Protein AF-A0A7X0GAZ0-F1 (afdb_monomer_lite)

Sequence (98 aa):
MDSSCTDIGKYIFRMSIPYPDPLLPDFPDGSPGPGFVIAAKNAPGEPGRIAVTAHATGRSPEGFYSISVGDEITYEGYTIKITSICEKEARFDLVKQP

pLDDT: mean 77.27, std 13.99, range [40.84, 94.31]

Foldseek 3Di:
DDPQQDDDAPQKAFADDPDQPPADPAAPVRATHKHKHFPDAQDPPRHQFTKMWIDGVVDDIDIDGRDHQQDWDDDPFWIWGFHADDPGITGIHTPTDD

Radius of gyration: 12.96 Å; chains: 1; bounding box: 36×26×34 Å

Secondary structure (DSSP, 8-state):
--TTS--S-BEEEEBS-SS-SSPPPPPTTSPPPPEEEEEEES-TT-TT-EEEEEE-TTS--EEEEEE-TT-EEEETTEEEEEEEE-SSEEEEEEEE--

Structure (mmCIF, N/CA/C/O backbone):
data_AF-A0A7X0GAZ0-F1
#
_entry.id   AF-A0A7X0GAZ0-F1
#
loop_
_atom_site.group_PDB
_atom_site.id
_atom_site.type_symbol
_atom_site.label_atom_id
_atom_site.label_alt_id
_atom_site.label_comp_id
_atom_site.label_asym_id
_atom_site.label_entity_id
_atom_site.label_seq_id
_atom_site.pdbx_PDB_ins_code
_atom_site.Cartn_x
_atom_site.Cartn_y
_atom_site.Cartn_z
_atom_site.occupancy
_atom_site.B_iso_or_equiv
_atom_site.auth_seq_id
_atom_site.auth_comp_id
_atom_site.auth_asym_id
_atom_site.auth_atom_id
_atom_site.pdbx_PDB_model_num
ATOM 1 N N . MET A 1 1 ? -4.924 -6.542 23.138 1.00 45.75 1 MET A N 1
ATOM 2 C CA . MET A 1 1 ? -4.866 -7.818 22.395 1.00 45.75 1 MET A CA 1
ATOM 3 C C . MET A 1 1 ? -5.938 -7.712 21.330 1.00 45.75 1 MET A C 1
ATOM 5 O O . MET A 1 1 ? -7.087 -7.997 21.629 1.00 45.75 1 MET A O 1
ATOM 9 N N . ASP A 1 2 ? -5.591 -7.174 20.159 1.00 47.69 2 ASP A N 1
ATOM 10 C CA . ASP A 1 2 ? -6.565 -6.932 19.088 1.00 47.69 2 ASP A CA 1
ATOM 11 C C . ASP A 1 2 ? -6.657 -8.150 18.179 1.00 47.69 2 ASP A C 1
ATOM 13 O O . ASP A 1 2 ? -5.781 -8.423 17.361 1.00 47.69 2 ASP A O 1
ATOM 17 N N . SER A 1 3 ? -7.741 -8.891 18.367 1.00 54.34 3 SER A N 1
ATOM 18 C CA . SER A 1 3 ? -8.122 -10.110 17.659 1.00 54.34 3 SER A CA 1
ATOM 19 C C . SER A 1 3 ? -8.697 -9.865 16.254 1.00 54.34 3 SER A C 1
ATOM 21 O O . SER A 1 3 ? -9.296 -10.773 15.687 1.00 54.34 3 SER A O 1
ATOM 23 N N . SER A 1 4 ? -8.527 -8.666 15.680 1.00 57.72 4 SER A N 1
ATOM 24 C CA . SER A 1 4 ? -9.019 -8.316 14.336 1.00 57.72 4 SER A CA 1
ATOM 25 C C . SER A 1 4 ? -7.925 -8.035 13.305 1.00 57.72 4 SER A C 1
ATOM 27 O O . SER A 1 4 ? -8.223 -8.011 12.115 1.00 57.72 4 SER A O 1
ATOM 29 N N . CYS A 1 5 ? -6.666 -7.844 13.716 1.00 59.16 5 CYS A N 1
ATOM 30 C CA . CYS A 1 5 ? -5.569 -7.691 12.764 1.00 59.16 5 CYS A CA 1
ATOM 31 C C . CYS A 1 5 ? -5.096 -9.107 12.346 1.00 59.16 5 CYS A C 1
ATOM 33 O O . CYS A 1 5 ? -4.136 -9.644 12.896 1.00 59.16 5 CYS A O 1
ATOM 35 N N . THR A 1 6 ? -5.833 -9.745 11.436 1.00 54.81 6 THR A N 1
ATOM 36 C CA . THR A 1 6 ? -5.578 -11.097 10.903 1.00 54.81 6 THR A CA 1
ATOM 37 C C . THR A 1 6 ? -4.313 -11.142 10.025 1.00 54.81 6 THR A C 1
ATOM 39 O O . THR A 1 6 ? -4.192 -10.352 9.094 1.00 54.81 6 THR A O 1
ATOM 42 N N . ASP A 1 7 ? -3.368 -12.048 10.330 1.00 40.84 7 ASP A N 1
ATOM 43 C CA . ASP A 1 7 ? -2.179 -12.399 9.510 1.00 40.84 7 ASP A CA 1
ATOM 44 C C . ASP A 1 7 ? -2.622 -12.920 8.113 1.00 40.84 7 ASP A C 1
ATOM 46 O O . ASP A 1 7 ? -3.642 -13.601 8.033 1.00 40.84 7 ASP A O 1
ATOM 50 N N . ILE A 1 8 ? -1.960 -12.659 6.971 1.00 45.66 8 ILE A N 1
ATOM 51 C CA . ILE A 1 8 ? -0.534 -12.825 6.623 1.00 45.66 8 ILE A CA 1
ATOM 52 C C . ILE A 1 8 ? -0.121 -11.813 5.536 1.00 45.66 8 ILE A C 1
ATOM 54 O O . ILE A 1 8 ? -0.610 -11.914 4.425 1.00 45.66 8 ILE A O 1
ATOM 58 N N . GLY A 1 9 ? 0.886 -10.986 5.840 1.00 54.38 9 GLY A N 1
ATOM 59 C CA . GLY A 1 9 ? 1.618 -10.086 4.936 1.00 54.38 9 GLY A CA 1
ATOM 60 C C . GLY A 1 9 ? 2.237 -8.971 5.774 1.00 54.38 9 GLY A C 1
ATOM 61 O O . GLY A 1 9 ? 1.580 -7.998 6.129 1.00 54.38 9 GLY A O 1
ATOM 62 N N . LYS A 1 10 ? 3.471 -9.164 6.263 1.00 59.38 10 LYS A N 1
ATOM 63 C CA . LYS A 1 10 ? 4.061 -8.279 7.287 1.00 59.38 10 LYS A CA 1
ATOM 64 C C . LYS A 1 10 ? 4.672 -7.028 6.669 1.00 59.38 10 LYS A C 1
ATOM 66 O O . LYS A 1 10 ? 5.872 -6.799 6.787 1.00 59.38 10 LYS A O 1
ATOM 71 N N . TYR A 1 11 ? 3.831 -6.200 6.069 1.00 66.06 11 TYR A N 1
ATOM 72 C CA . TYR A 1 11 ? 4.191 -4.831 5.757 1.00 66.06 11 TYR A CA 1
ATOM 73 C C . TYR A 1 11 ? 3.226 -3.880 6.464 1.00 66.06 11 TYR A C 1
ATOM 75 O O . TYR A 1 11 ? 2.006 -4.055 6.451 1.00 66.06 11 TYR A O 1
ATOM 83 N N . ILE A 1 12 ? 3.804 -2.909 7.169 1.00 65.00 12 ILE A N 1
ATOM 84 C CA . ILE A 1 12 ? 3.086 -1.979 8.039 1.00 65.00 12 ILE A CA 1
ATOM 85 C C . ILE A 1 12 ? 3.123 -0.610 7.381 1.00 65.00 12 ILE A C 1
ATOM 87 O O . ILE A 1 12 ? 4.197 -0.042 7.207 1.00 65.00 12 ILE A O 1
ATOM 91 N N . PHE A 1 13 ? 1.956 -0.034 7.106 1.00 72.25 13 PHE A N 1
ATOM 92 C CA . PHE A 1 13 ? 1.862 1.380 6.780 1.00 72.25 13 PHE A CA 1
ATOM 93 C C . PHE A 1 13 ? 1.806 2.214 8.050 1.00 72.25 13 PHE A C 1
ATOM 95 O O . PHE A 1 13 ? 0.843 2.138 8.821 1.00 72.25 13 PHE A O 1
ATOM 102 N N . ARG A 1 14 ? 2.838 3.033 8.265 1.00 65.19 14 ARG A N 1
ATOM 103 C CA . ARG A 1 14 ? 2.875 3.997 9.367 1.00 65.19 14 ARG A CA 1
ATOM 104 C C . ARG A 1 14 ? 2.342 5.359 8.932 1.00 65.19 14 ARG A C 1
ATOM 106 O O . ARG A 1 14 ? 2.459 5.766 7.778 1.00 65.19 14 ARG A O 1
ATOM 113 N N . MET A 1 15 ? 1.742 6.063 9.889 1.00 63.97 15 MET A N 1
ATOM 114 C CA . MET A 1 15 ? 1.313 7.450 9.718 1.00 63.97 15 MET A CA 1
ATOM 115 C C . MET A 1 15 ? 2.539 8.370 9.697 1.00 63.97 15 MET A C 1
ATOM 117 O O . MET A 1 15 ? 3.224 8.480 10.707 1.00 63.97 15 MET A O 1
ATOM 121 N N . SER A 1 16 ? 2.789 9.013 8.555 1.00 52.53 16 SER A N 1
ATOM 122 C CA . SER A 1 16 ? 3.579 10.242 8.358 1.00 52.53 16 SER A CA 1
ATOM 123 C C . SER A 1 16 ? 4.807 10.472 9.271 1.00 52.53 16 SER A C 1
ATOM 125 O O . SER A 1 16 ? 4.945 11.528 9.889 1.00 52.53 16 SER A O 1
ATOM 127 N N . ILE A 1 17 ? 5.725 9.503 9.330 1.00 53.59 17 ILE A N 1
ATOM 128 C CA . ILE A 1 17 ? 7.110 9.671 9.824 1.00 53.59 17 ILE A CA 1
ATOM 129 C C . ILE A 1 17 ? 7.988 9.876 8.570 1.00 53.59 17 ILE A C 1
ATOM 131 O O . ILE A 1 17 ? 7.625 9.321 7.534 1.00 53.59 17 ILE A O 1
ATOM 135 N N . PRO A 1 18 ? 9.084 10.664 8.589 1.00 54.41 18 PRO A N 1
ATOM 136 C CA . PRO A 1 18 ? 9.761 11.151 7.375 1.00 54.41 18 PRO A CA 1
ATOM 137 C C . PRO A 1 18 ? 10.236 10.127 6.329 1.00 54.41 18 PRO A C 1
ATOM 139 O O . PRO A 1 18 ? 10.643 10.565 5.260 1.00 54.41 18 PRO A O 1
ATOM 142 N N . TYR A 1 19 ? 10.156 8.816 6.568 1.00 52.94 19 TYR A N 1
ATOM 143 C CA . TYR A 1 19 ? 10.392 7.796 5.546 1.00 52.94 19 TYR A CA 1
ATOM 144 C C . TYR A 1 19 ? 9.424 6.611 5.720 1.00 52.94 19 TYR A C 1
ATOM 146 O O . TYR A 1 19 ? 9.230 6.157 6.854 1.00 52.94 19 TYR A O 1
ATOM 154 N N . PRO A 1 20 ? 8.795 6.109 4.637 1.00 58.12 20 PRO A N 1
ATOM 155 C CA . PRO A 1 20 ? 8.044 4.862 4.676 1.00 58.12 20 PRO A CA 1
ATOM 156 C C . PRO A 1 20 ? 9.005 3.691 4.880 1.00 58.12 20 PRO A C 1
ATOM 158 O O . PRO A 1 20 ? 9.567 3.169 3.925 1.00 58.12 20 PRO A O 1
ATOM 161 N N . ASP A 1 21 ? 9.177 3.277 6.131 1.00 57.94 21 ASP A N 1
ATOM 162 C CA . ASP A 1 21 ? 9.722 1.965 6.460 1.00 57.94 21 ASP A CA 1
ATOM 163 C C . ASP A 1 21 ? 8.576 1.017 6.853 1.00 57.94 21 ASP A C 1
ATOM 165 O O . ASP A 1 21 ? 7.768 1.373 7.726 1.00 57.94 21 ASP A O 1
ATOM 169 N N . PRO A 1 22 ? 8.515 -0.205 6.288 1.00 59.81 22 PRO A N 1
ATOM 170 C CA . PRO A 1 22 ? 9.451 -0.786 5.315 1.00 59.81 22 PRO A CA 1
ATOM 171 C C . PRO A 1 22 ? 9.140 -0.407 3.852 1.00 59.81 22 PRO A C 1
ATOM 173 O O . PRO A 1 22 ? 7.973 -0.350 3.457 1.00 59.81 22 PRO A O 1
ATOM 176 N N . LEU A 1 23 ? 10.186 -0.239 3.034 1.00 72.12 23 LEU A N 1
ATOM 177 C CA . LEU A 1 23 ? 10.068 -0.235 1.571 1.00 72.12 23 LEU A CA 1
ATOM 178 C C . LEU A 1 23 ? 9.618 -1.615 1.065 1.00 72.12 23 LEU A C 1
ATOM 180 O O . LEU A 1 23 ? 9.917 -2.649 1.676 1.00 72.12 23 LEU A O 1
ATOM 184 N N . LEU A 1 24 ? 8.902 -1.635 -0.061 1.00 84.75 24 LEU A N 1
ATOM 185 C CA . LEU A 1 24 ? 8.705 -2.873 -0.809 1.00 84.75 24 LEU A CA 1
ATOM 186 C C . LEU A 1 24 ? 10.045 -3.379 -1.359 1.00 84.75 24 LEU A C 1
ATOM 188 O O . LEU A 1 24 ? 11.002 -2.607 -1.430 1.00 84.75 24 LEU A O 1
ATOM 192 N N . PRO A 1 25 ? 10.131 -4.668 -1.738 1.00 87.81 25 PRO A N 1
ATOM 193 C CA . PRO A 1 25 ? 11.332 -5.205 -2.370 1.00 87.81 25 PRO A CA 1
ATOM 194 C C . PRO A 1 25 ? 11.787 -4.367 -3.566 1.00 87.81 25 PRO A C 1
ATOM 196 O O . PRO A 1 25 ? 10.965 -3.717 -4.208 1.00 87.81 25 PRO A O 1
ATOM 199 N N . ASP A 1 26 ? 13.091 -4.389 -3.833 1.00 88.31 26 ASP A N 1
ATOM 200 C CA . ASP A 1 26 ? 13.717 -3.594 -4.889 1.00 88.31 26 ASP A CA 1
ATOM 201 C C . ASP A 1 26 ? 13.188 -3.950 -6.281 1.00 88.31 26 ASP A C 1
ATOM 203 O O . ASP A 1 26 ? 12.791 -5.086 -6.555 1.00 88.31 26 ASP A O 1
ATOM 207 N N . PHE A 1 27 ? 13.217 -2.966 -7.180 1.00 83.62 27 PHE A N 1
ATOM 208 C CA . PHE A 1 27 ? 12.909 -3.186 -8.588 1.00 83.62 27 PHE A CA 1
ATOM 209 C C . PHE A 1 27 ? 13.920 -4.150 -9.235 1.00 83.62 27 PHE A C 1
ATOM 211 O O . PHE A 1 27 ? 15.067 -4.246 -8.785 1.00 83.62 27 PHE A O 1
ATOM 218 N N . PRO A 1 28 ? 13.561 -4.811 -10.356 1.00 83.19 28 PRO A N 1
ATOM 219 C CA . PRO A 1 28 ? 14.481 -5.690 -11.084 1.00 83.19 28 PRO A CA 1
ATOM 220 C C . PRO A 1 28 ? 15.788 -5.024 -11.549 1.00 83.19 28 PRO A C 1
ATOM 222 O O . PRO A 1 28 ? 16.770 -5.716 -11.813 1.00 83.19 28 PRO A O 1
ATOM 225 N N . ASP A 1 29 ? 15.812 -3.693 -11.662 1.00 84.62 29 ASP A N 1
ATOM 226 C CA . ASP A 1 29 ? 16.992 -2.904 -12.032 1.00 84.62 29 ASP A CA 1
ATOM 227 C C . ASP A 1 29 ? 17.911 -2.551 -10.844 1.00 84.62 29 ASP A C 1
ATOM 229 O O . ASP A 1 29 ? 18.939 -1.897 -11.033 1.00 84.62 29 ASP A O 1
ATOM 233 N N . GLY A 1 30 ? 17.567 -2.999 -9.631 1.00 83.75 30 GLY A N 1
ATOM 234 C CA . GLY A 1 30 ? 18.317 -2.758 -8.399 1.00 83.75 30 GLY A CA 1
ATOM 235 C C . GLY A 1 30 ? 18.043 -1.406 -7.738 1.00 83.75 30 GLY A C 1
ATOM 236 O O . GLY A 1 30 ? 18.720 -1.063 -6.767 1.00 83.75 30 GLY A O 1
ATOM 237 N N . SER A 1 31 ? 17.086 -0.620 -8.241 1.00 84.38 31 SER A N 1
ATOM 238 C CA . SER A 1 31 ? 16.638 0.599 -7.565 1.00 84.38 31 SER A CA 1
ATOM 239 C C . SER A 1 31 ? 15.708 0.287 -6.376 1.00 84.38 31 SER A C 1
ATOM 241 O O . SER A 1 31 ? 14.998 -0.724 -6.408 1.00 84.38 31 SER A O 1
ATOM 243 N N . PRO A 1 32 ? 15.682 1.133 -5.320 1.00 84.31 32 PRO A N 1
ATOM 244 C CA . PRO A 1 32 ? 14.848 0.889 -4.145 1.00 84.31 32 PRO A CA 1
ATOM 245 C C . PRO A 1 32 ? 13.364 0.788 -4.496 1.00 84.31 32 PRO A C 1
ATOM 247 O O . PRO A 1 32 ? 12.837 1.655 -5.201 1.00 84.31 32 PRO A O 1
ATOM 250 N N . GLY A 1 33 ? 12.692 -0.233 -3.963 1.00 85.06 33 GLY A N 1
ATOM 251 C CA . GLY A 1 33 ? 11.252 -0.421 -4.137 1.00 85.06 33 GLY A CA 1
ATOM 252 C C . GLY A 1 33 ? 10.428 0.751 -3.586 1.00 85.06 33 GLY A C 1
ATOM 253 O O . GLY A 1 33 ? 10.914 1.537 -2.764 1.00 85.06 33 GLY A O 1
ATOM 254 N N . 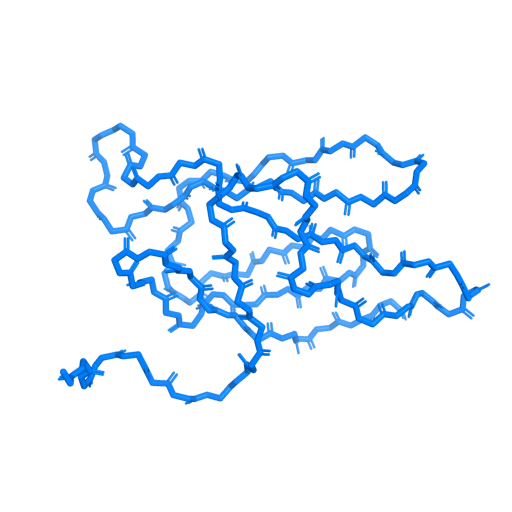PRO A 1 34 ? 9.167 0.910 -4.022 1.00 86.38 34 PRO A N 1
ATOM 255 C CA . PRO A 1 34 ? 8.314 1.974 -3.518 1.00 86.38 34 PRO A CA 1
ATOM 256 C C . PRO A 1 34 ? 7.946 1.749 -2.046 1.00 86.38 34 PRO A C 1
ATOM 258 O O . PRO A 1 34 ? 7.880 0.622 -1.555 1.00 86.38 34 PRO A O 1
ATOM 261 N N . GLY A 1 35 ? 7.633 2.833 -1.347 1.00 85.75 35 GLY A N 1
ATOM 262 C CA . GLY A 1 35 ? 6.990 2.803 -0.037 1.00 85.75 35 GLY A CA 1
ATOM 263 C C . GLY A 1 35 ? 5.564 3.335 -0.126 1.00 85.75 35 GLY A C 1
ATOM 264 O O . GLY A 1 35 ? 5.263 4.151 -0.999 1.00 85.75 35 GLY A O 1
ATOM 265 N N . PHE A 1 36 ? 4.692 2.932 0.801 1.00 84.88 36 PHE A N 1
ATOM 266 C CA . PHE A 1 36 ? 3.407 3.610 0.977 1.00 84.88 36 PHE A CA 1
ATOM 267 C C . PHE A 1 36 ? 3.219 4.081 2.419 1.00 84.88 36 PHE A C 1
ATOM 269 O O . PHE A 1 36 ? 3.778 3.524 3.363 1.00 84.88 36 PHE A O 1
ATOM 276 N N . VAL A 1 37 ? 2.448 5.151 2.586 1.00 83.94 37 VAL A N 1
ATOM 277 C CA . VAL A 1 37 ? 2.155 5.788 3.874 1.00 83.94 37 VAL A CA 1
ATOM 278 C C . VAL A 1 37 ? 0.664 6.036 4.013 1.00 83.94 37 VAL A C 1
ATOM 280 O O . VAL A 1 37 ? -0.021 6.308 3.031 1.00 83.94 37 VAL A O 1
ATOM 283 N N . ILE A 1 38 ? 0.152 6.006 5.245 1.00 80.50 38 ILE A N 1
ATOM 284 C CA . ILE A 1 38 ? -1.215 6.473 5.510 1.00 80.50 38 ILE A CA 1
ATOM 285 C C . ILE A 1 38 ? -1.186 7.997 5.566 1.00 80.50 38 ILE A C 1
ATOM 287 O O . ILE A 1 38 ? -0.614 8.570 6.497 1.00 80.50 38 ILE A O 1
ATOM 291 N N . ALA A 1 39 ? -1.827 8.636 4.591 1.00 74.00 39 ALA A N 1
ATOM 292 C CA . ALA A 1 39 ? -1.972 10.086 4.519 1.00 74.00 39 ALA A CA 1
ATOM 293 C C . ALA A 1 39 ? -3.102 10.602 5.421 1.00 74.00 39 ALA A C 1
ATOM 295 O O . ALA A 1 39 ? -2.981 11.669 6.017 1.00 74.00 39 ALA A O 1
ATOM 296 N N . ALA A 1 40 ? -4.194 9.842 5.553 1.00 69.38 40 ALA A N 1
ATOM 297 C CA . ALA A 1 40 ? -5.301 10.167 6.449 1.00 69.38 40 ALA A CA 1
ATOM 298 C C . ALA A 1 40 ? -6.057 8.908 6.893 1.00 69.38 40 ALA A C 1
ATOM 300 O O . ALA A 1 40 ? -6.210 7.956 6.126 1.00 69.38 40 ALA A O 1
ATOM 301 N N . LYS A 1 41 ? -6.569 8.928 8.128 1.00 63.56 41 LYS A N 1
ATOM 302 C CA . LYS A 1 41 ? -7.530 7.942 8.643 1.00 63.56 41 LYS A CA 1
ATOM 303 C C . LYS A 1 41 ? -8.912 8.561 8.692 1.00 63.56 41 LYS A C 1
ATOM 305 O O . LYS A 1 41 ? -9.025 9.705 9.120 1.00 63.56 41 LYS A O 1
ATOM 310 N N . ASN A 1 42 ? -9.930 7.786 8.320 1.00 64.06 42 ASN A N 1
ATOM 311 C CA . ASN A 1 42 ? -11.300 8.260 8.155 1.00 64.06 42 ASN A CA 1
ATOM 312 C C . ASN A 1 42 ? -11.330 9.405 7.144 1.00 64.06 42 ASN A C 1
ATOM 314 O O . ASN A 1 42 ? -11.403 10.578 7.519 1.00 64.06 42 ASN A O 1
ATOM 318 N N . ALA A 1 43 ? -11.242 9.056 5.856 1.00 59.59 43 ALA A N 1
ATOM 319 C CA . ALA A 1 43 ? -11.555 10.015 4.801 1.00 59.59 43 ALA A CA 1
ATOM 320 C C . ALA A 1 43 ? -12.864 10.745 5.181 1.00 59.59 43 ALA A C 1
ATOM 322 O O . ALA A 1 43 ? -13.778 10.086 5.689 1.00 59.59 43 ALA A O 1
ATOM 323 N N . PRO A 1 44 ? -12.950 12.084 5.061 1.00 54.91 44 PRO A N 1
ATOM 324 C CA . PRO A 1 44 ? -14.072 12.844 5.608 1.00 54.91 44 PRO A CA 1
ATOM 325 C C . PRO A 1 44 ? -15.427 12.255 5.192 1.00 54.91 44 PRO A C 1
ATOM 327 O O . PRO A 1 44 ? -15.755 12.228 4.011 1.00 54.91 44 PRO A O 1
ATOM 330 N N . GLY A 1 45 ? -16.204 11.775 6.169 1.00 57.34 45 GLY A N 1
ATOM 331 C CA . GLY A 1 45 ? -17.511 11.148 5.937 1.00 57.34 45 GLY A CA 1
ATOM 332 C C . GLY A 1 45 ? -17.510 9.622 5.771 1.00 57.34 45 GLY A C 1
ATOM 333 O O . GLY A 1 45 ? -18.584 9.050 5.616 1.00 57.34 45 GLY A O 1
ATOM 334 N N . GLU A 1 46 ? -16.358 8.947 5.855 1.00 67.00 46 GLU A N 1
ATOM 335 C CA . GLU A 1 46 ? -16.234 7.509 5.577 1.00 67.00 46 GLU A CA 1
ATOM 336 C C . GLU A 1 46 ? -15.470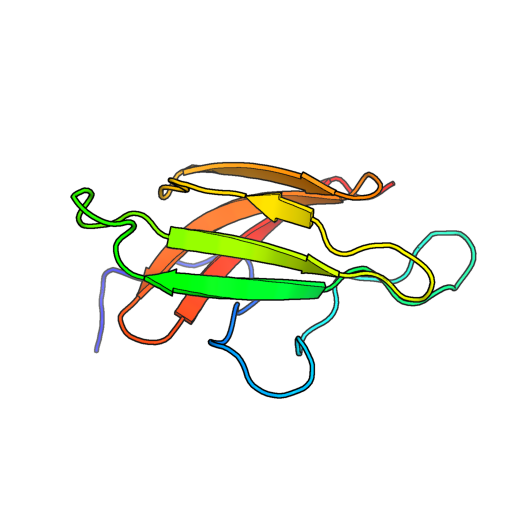 6.748 6.685 1.00 67.00 46 GLU A C 1
ATOM 338 O O . GLU A 1 46 ? -14.257 6.521 6.588 1.00 67.00 46 GLU A O 1
ATOM 343 N N . PRO A 1 47 ? -16.159 6.333 7.767 1.00 68.00 47 PRO A N 1
ATOM 344 C CA . PRO A 1 47 ? -15.559 5.521 8.822 1.00 68.00 47 PRO A CA 1
ATOM 345 C C . PRO A 1 47 ? -15.006 4.202 8.269 1.00 68.00 47 PRO A C 1
ATOM 347 O O . PRO A 1 47 ? -15.686 3.502 7.522 1.00 68.00 47 PRO A O 1
ATOM 350 N N . GLY A 1 48 ? -13.781 3.846 8.660 1.00 73.12 48 GLY A N 1
ATOM 351 C CA . GLY A 1 48 ? -13.147 2.589 8.243 1.00 73.12 48 GLY A CA 1
ATOM 352 C C . GLY A 1 48 ? -12.415 2.646 6.900 1.00 73.12 48 GLY A C 1
ATOM 353 O O . GLY A 1 48 ? -11.886 1.624 6.469 1.00 73.12 48 GLY A O 1
ATOM 354 N N . ARG A 1 49 ? -12.334 3.823 6.268 1.00 82.81 49 ARG A N 1
ATOM 355 C CA . ARG A 1 49 ? -11.520 4.053 5.069 1.00 82.81 49 ARG A CA 1
ATOM 356 C C . ARG A 1 49 ? -10.287 4.900 5.351 1.00 82.81 49 ARG A C 1
ATOM 358 O O . ARG A 1 49 ? -10.284 5.754 6.243 1.00 82.81 49 ARG A O 1
ATOM 365 N N . ILE A 1 50 ? -9.236 4.674 4.570 1.00 84.25 50 ILE A N 1
ATOM 366 C CA . ILE A 1 50 ? -7.965 5.401 4.655 1.00 84.25 50 ILE A CA 1
ATOM 367 C C . ILE A 1 50 ? -7.621 6.081 3.329 1.00 84.25 50 ILE A C 1
ATOM 369 O O . ILE A 1 50 ? -8.103 5.699 2.264 1.00 84.25 50 ILE A O 1
ATOM 373 N N . ALA A 1 51 ? -6.762 7.092 3.410 1.00 86.94 51 ALA A N 1
ATOM 374 C CA . ALA A 1 51 ? -6.015 7.595 2.268 1.00 86.94 51 ALA A CA 1
ATOM 375 C C . ALA A 1 51 ? -4.567 7.106 2.372 1.00 86.94 51 ALA A C 1
ATOM 377 O O . ALA A 1 51 ? -3.964 7.167 3.449 1.00 86.94 51 ALA A O 1
ATOM 378 N N . VAL A 1 52 ? -4.021 6.631 1.260 1.00 86.00 52 VAL A N 1
ATOM 379 C CA . VAL A 1 52 ? -2.669 6.086 1.132 1.00 86.00 52 VAL A CA 1
ATOM 380 C C . VAL A 1 52 ? -1.895 6.944 0.140 1.00 86.00 52 VAL A C 1
ATOM 382 O O . VAL A 1 52 ? -2.426 7.281 -0.909 1.00 86.00 52 VAL A O 1
ATOM 385 N N . THR A 1 53 ? -0.643 7.274 0.437 1.00 87.62 53 THR A N 1
ATOM 386 C CA . THR A 1 53 ? 0.268 7.876 -0.545 1.00 87.62 53 THR A CA 1
ATOM 387 C C . THR A 1 53 ? 1.389 6.896 -0.849 1.00 87.62 53 THR A C 1
ATOM 389 O O . THR A 1 53 ? 2.015 6.385 0.078 1.00 87.62 53 THR A O 1
ATOM 392 N N . ALA A 1 54 ? 1.643 6.627 -2.126 1.00 88.19 54 ALA A N 1
ATOM 393 C CA . ALA A 1 54 ? 2.787 5.854 -2.592 1.00 88.19 54 ALA A CA 1
ATOM 394 C C . ALA A 1 54 ? 3.929 6.778 -3.028 1.00 88.19 54 ALA A C 1
ATOM 396 O O . ALA A 1 54 ? 3.696 7.866 -3.559 1.00 88.19 54 ALA A O 1
ATOM 397 N N . HIS A 1 55 ? 5.164 6.342 -2.800 1.00 86.94 55 HIS A N 1
ATOM 398 C CA . HIS A 1 55 ? 6.383 7.088 -3.096 1.00 86.94 55 HIS A CA 1
ATOM 399 C C . HIS A 1 55 ? 7.449 6.146 -3.662 1.00 86.94 55 HIS A C 1
ATOM 401 O O . HIS A 1 55 ? 7.636 5.052 -3.137 1.00 86.94 55 HIS A O 1
ATOM 407 N N . ALA A 1 56 ? 8.205 6.591 -4.664 1.00 85.44 56 ALA A N 1
ATOM 408 C CA . ALA A 1 56 ? 9.422 5.926 -5.130 1.00 85.44 56 ALA A CA 1
ATOM 409 C C . ALA A 1 56 ? 10.524 6.954 -5.418 1.00 85.44 56 ALA A C 1
ATOM 411 O O . ALA A 1 56 ? 10.252 8.112 -5.749 1.00 85.44 56 ALA A O 1
ATOM 412 N N . THR A 1 57 ? 11.784 6.537 -5.283 1.00 81.69 57 THR A N 1
ATOM 413 C CA . THR A 1 57 ? 12.941 7.406 -5.538 1.00 81.69 57 THR A CA 1
ATOM 414 C C . THR A 1 57 ? 12.915 7.909 -6.980 1.00 81.69 57 THR A C 1
ATOM 416 O O . THR A 1 57 ? 12.820 7.127 -7.919 1.00 81.69 57 THR A O 1
ATOM 419 N N . GLY A 1 58 ? 12.991 9.229 -7.167 1.00 80.25 58 GLY A N 1
ATOM 420 C CA . GLY A 1 58 ? 12.941 9.840 -8.500 1.00 80.25 58 GLY A CA 1
ATOM 421 C C . GLY A 1 58 ? 11.557 9.824 -9.163 1.00 80.25 58 GLY A C 1
ATOM 422 O O . GLY A 1 58 ? 11.445 10.214 -10.325 1.00 80.25 58 GLY A O 1
ATOM 423 N N . ARG A 1 59 ? 10.502 9.416 -8.445 1.00 81.44 59 ARG A N 1
ATOM 424 C CA . ARG A 1 59 ? 9.112 9.430 -8.917 1.00 81.44 59 ARG A CA 1
ATOM 425 C C . ARG A 1 59 ? 8.273 10.427 -8.131 1.00 81.44 59 ARG A C 1
ATOM 427 O O . ARG A 1 59 ? 8.512 10.689 -6.952 1.00 81.44 59 ARG A O 1
ATOM 434 N N . SER A 1 60 ? 7.264 10.982 -8.795 1.00 83.69 60 SER A N 1
ATOM 435 C CA . SER A 1 60 ? 6.247 11.776 -8.113 1.00 83.69 60 SER A CA 1
A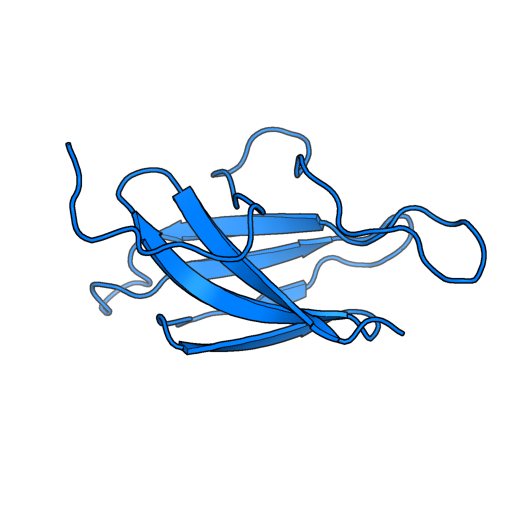TOM 436 C C . SER A 1 60 ? 5.397 10.872 -7.214 1.00 83.69 60 SER A C 1
ATOM 438 O O . SER A 1 60 ? 5.072 9.751 -7.617 1.00 83.69 60 SER A O 1
ATOM 440 N N . PRO A 1 61 ? 5.036 11.339 -6.009 1.00 85.31 61 PRO A N 1
ATOM 441 C CA . PRO A 1 61 ? 4.141 10.595 -5.142 1.00 85.31 61 PRO A CA 1
ATOM 442 C C . PRO A 1 61 ? 2.729 10.531 -5.726 1.00 85.31 61 PRO A C 1
ATOM 444 O O . PRO A 1 61 ? 2.277 11.484 -6.362 1.00 85.31 61 PRO A O 1
ATOM 447 N N . GLU A 1 62 ? 2.025 9.435 -5.459 1.00 89.75 62 GLU A N 1
ATOM 448 C CA . GLU A 1 62 ? 0.645 9.218 -5.902 1.00 89.75 62 GLU A CA 1
ATOM 449 C C . GLU A 1 62 ? -0.278 8.976 -4.707 1.00 89.75 62 GLU A C 1
ATOM 451 O O . GLU A 1 62 ? 0.067 8.235 -3.788 1.00 89.75 62 GLU A O 1
ATOM 456 N N . GLY A 1 63 ? -1.443 9.629 -4.701 1.00 89.06 63 GLY A N 1
ATOM 457 C CA . GLY A 1 63 ? -2.441 9.516 -3.640 1.00 89.06 63 GLY A CA 1
ATOM 458 C C . GLY A 1 63 ? -3.610 8.615 -4.036 1.00 89.06 63 GLY A C 1
ATOM 459 O O . GLY A 1 63 ? -4.222 8.807 -5.082 1.00 89.06 63 GLY A O 1
ATOM 460 N N . PHE A 1 64 ? -3.963 7.691 -3.151 1.00 89.81 64 PHE A N 1
ATOM 461 C CA . PHE A 1 64 ? -5.089 6.771 -3.255 1.00 89.81 64 PHE A CA 1
ATOM 462 C C . PHE A 1 64 ? -6.066 7.045 -2.109 1.00 89.81 64 PHE A C 1
ATOM 464 O O . PHE A 1 64 ? -5.676 7.071 -0.942 1.00 89.81 64 PHE A O 1
ATOM 471 N N . TYR A 1 65 ? -7.341 7.266 -2.419 1.00 88.75 65 TYR A N 1
ATOM 472 C CA . TYR A 1 65 ? -8.347 7.714 -1.451 1.00 88.75 65 TYR A CA 1
ATOM 473 C C . TYR A 1 65 ? -9.452 6.675 -1.264 1.00 88.75 65 TYR A C 1
ATOM 475 O O . TYR A 1 65 ? -9.677 5.841 -2.136 1.00 88.75 65 TYR A O 1
ATOM 483 N N . SER A 1 66 ? -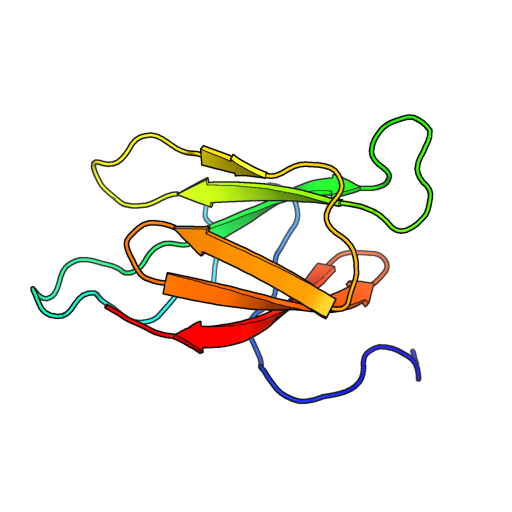10.159 6.759 -0.134 1.00 88.00 66 SER A N 1
ATOM 484 C CA . SER A 1 66 ? -11.311 5.902 0.179 1.00 88.00 66 SER A CA 1
ATOM 485 C C . SER A 1 66 ? -11.003 4.398 0.153 1.00 88.00 66 SER A C 1
ATOM 487 O O . SER A 1 66 ? -11.854 3.585 -0.200 1.00 88.00 66 SER A O 1
ATOM 489 N N . ILE A 1 67 ? -9.796 4.029 0.580 1.00 89.25 67 ILE A N 1
ATOM 490 C CA . ILE A 1 67 ? -9.302 2.653 0.573 1.00 89.25 67 ILE A CA 1
ATOM 491 C C . ILE A 1 67 ? -9.858 1.879 1.768 1.00 89.25 67 ILE A C 1
ATOM 493 O O . ILE A 1 67 ? -9.768 2.335 2.912 1.00 89.25 67 ILE A O 1
ATOM 497 N N . SER A 1 68 ? -10.402 0.699 1.495 1.00 89.31 68 SER A N 1
ATOM 498 C CA . SER A 1 68 ? -11.022 -0.225 2.446 1.00 89.31 68 SER A CA 1
ATOM 499 C C . SER A 1 68 ? -10.218 -1.527 2.559 1.00 89.31 68 SER A C 1
ATOM 501 O O . SER A 1 68 ? -9.367 -1.837 1.726 1.00 89.31 68 SER A O 1
ATOM 503 N N . VAL A 1 69 ? -10.489 -2.329 3.593 1.00 87.56 69 VAL A N 1
ATOM 504 C CA . VAL A 1 69 ? -9.946 -3.697 3.674 1.00 87.56 69 VAL A CA 1
ATOM 505 C C . VAL A 1 69 ? -10.453 -4.524 2.489 1.00 87.56 69 VAL A C 1
ATOM 507 O O . VAL A 1 69 ? -11.650 -4.552 2.218 1.00 87.56 69 VAL A O 1
ATOM 510 N N . GLY A 1 70 ? -9.539 -5.223 1.821 1.00 89.50 70 GLY A N 1
ATOM 511 C CA . GLY A 1 70 ? -9.784 -6.020 0.622 1.00 89.50 70 GLY A CA 1
ATOM 512 C C . GLY A 1 70 ? -9.400 -5.318 -0.680 1.00 89.50 70 GLY A C 1
ATOM 513 O O . GLY A 1 70 ? -9.188 -6.022 -1.666 1.00 89.50 70 GLY A O 1
ATOM 514 N N . ASP A 1 71 ? -9.265 -3.988 -0.673 1.00 92.62 71 ASP A N 1
ATOM 515 C CA . ASP A 1 71 ? -8.926 -3.214 -1.868 1.00 92.62 71 ASP A CA 1
ATOM 516 C C . ASP A 1 71 ? -7.476 -3.440 -2.298 1.00 92.62 71 ASP A C 1
ATOM 518 O O . ASP A 1 71 ? -6.575 -3.603 -1.466 1.00 92.62 71 ASP A O 1
ATOM 522 N N . GLU A 1 72 ? -7.261 -3.395 -3.612 1.00 94.31 72 GLU A N 1
ATOM 523 C CA . GLU A 1 72 ? -5.940 -3.454 -4.225 1.00 94.31 72 GLU A CA 1
ATOM 524 C C . GLU A 1 72 ? -5.514 -2.085 -4.762 1.00 94.31 72 GLU A C 1
ATOM 526 O O . GLU A 1 72 ? -6.302 -1.359 -5.367 1.00 94.31 72 GLU A O 1
ATOM 531 N N . ILE A 1 73 ? -4.243 -1.744 -4.559 1.00 92.25 73 ILE A N 1
ATOM 532 C CA . ILE A 1 73 ? -3.621 -0.511 -5.048 1.00 92.25 73 ILE A CA 1
ATOM 533 C C . ILE A 1 73 ? -2.427 -0.901 -5.905 1.00 92.25 73 ILE A C 1
ATOM 535 O O . ILE A 1 73 ? -1.643 -1.756 -5.499 1.00 92.25 73 ILE A O 1
ATOM 539 N N . THR A 1 74 ? -2.268 -0.267 -7.069 1.00 93.44 74 THR A N 1
ATOM 540 C CA . THR A 1 74 ? -1.114 -0.497 -7.947 1.00 93.44 74 THR A CA 1
ATOM 541 C C . THR A 1 74 ? -0.302 0.779 -8.134 1.00 93.44 74 THR A C 1
ATOM 543 O O . THR A 1 74 ? -0.866 1.807 -8.490 1.00 93.44 74 THR A O 1
ATOM 546 N N . TYR A 1 75 ? 1.015 0.697 -7.929 1.00 91.81 75 TYR A N 1
ATOM 547 C CA . TYR A 1 75 ? 1.965 1.792 -8.145 1.00 91.81 75 TYR A CA 1
ATOM 548 C C . TYR A 1 75 ? 3.298 1.237 -8.659 1.00 91.81 75 TYR A C 1
ATOM 550 O O . TYR A 1 75 ? 3.839 0.299 -8.077 1.00 91.81 75 TYR A O 1
ATOM 558 N N . GLU A 1 76 ? 3.811 1.782 -9.768 1.00 90.81 76 GLU A N 1
ATOM 559 C CA . GLU A 1 76 ? 5.068 1.345 -10.410 1.00 90.81 76 GLU A CA 1
ATOM 560 C C . GLU A 1 76 ? 5.161 -0.189 -10.621 1.00 90.81 76 GLU A C 1
ATOM 562 O O . GLU A 1 76 ? 6.215 -0.799 -10.475 1.00 90.81 76 GLU A O 1
ATOM 567 N N . GLY A 1 77 ? 4.036 -0.843 -10.939 1.00 89.94 77 GLY A N 1
ATOM 568 C CA . GLY A 1 77 ? 3.969 -2.295 -11.168 1.00 89.94 77 GLY A CA 1
ATOM 569 C C . GLY A 1 77 ? 3.852 -3.160 -9.907 1.00 89.94 77 GLY A C 1
ATOM 570 O O . GLY A 1 77 ? 3.597 -4.360 -10.027 1.00 89.94 77 GLY A O 1
ATOM 571 N N . TYR A 1 78 ? 3.947 -2.565 -8.715 1.00 90.75 78 TYR A N 1
ATOM 572 C CA . TYR A 1 78 ? 3.636 -3.231 -7.452 1.00 90.75 78 TYR A CA 1
ATOM 573 C C . TYR A 1 78 ? 2.141 -3.161 -7.187 1.00 90.75 78 TYR A C 1
ATOM 575 O O . TYR A 1 78 ? 1.579 -2.068 -7.180 1.00 90.75 78 TYR A O 1
ATOM 583 N N . THR A 1 79 ? 1.514 -4.302 -6.913 1.00 92.88 79 THR A N 1
ATOM 584 C CA . THR A 1 79 ? 0.119 -4.362 -6.462 1.00 92.88 79 THR A CA 1
ATOM 585 C C . THR A 1 79 ? 0.081 -4.834 -5.022 1.00 92.88 79 THR A C 1
ATOM 587 O O . THR A 1 79 ? 0.546 -5.932 -4.721 1.00 92.88 79 THR A O 1
ATOM 590 N N . ILE A 1 80 ? -0.485 -4.020 -4.138 1.00 90.38 80 ILE A N 1
ATOM 591 C CA . ILE A 1 80 ? -0.711 -4.358 -2.732 1.00 90.38 80 ILE A CA 1
ATOM 592 C C . ILE A 1 80 ? -2.196 -4.590 -2.481 1.00 90.38 80 ILE A C 1
ATOM 594 O O . ILE A 1 80 ? -3.023 -3.972 -3.143 1.00 90.38 80 ILE A O 1
ATOM 598 N N . LYS A 1 81 ? -2.534 -5.411 -1.489 1.00 91.56 81 LYS A N 1
ATOM 599 C CA . LYS A 1 81 ? -3.905 -5.616 -1.013 1.00 91.56 81 LYS A CA 1
ATOM 600 C C . LYS A 1 81 ? -4.018 -5.235 0.450 1.00 91.56 81 LYS A C 1
ATOM 602 O O . LYS A 1 81 ? -3.299 -5.797 1.268 1.00 91.56 81 LYS A O 1
ATOM 607 N N . ILE A 1 82 ? -4.929 -4.330 0.806 1.00 88.25 82 ILE A N 1
ATOM 608 C CA . ILE A 1 82 ? -5.134 -3.952 2.210 1.00 88.25 82 ILE A CA 1
ATOM 609 C C . ILE A 1 82 ? -5.801 -5.105 2.957 1.00 88.25 82 ILE A C 1
ATOM 611 O O . ILE A 1 82 ? -6.906 -5.520 2.620 1.00 88.25 82 ILE A O 1
ATOM 615 N N . THR A 1 83 ? -5.155 -5.610 4.003 1.00 87.00 83 THR A N 1
ATOM 616 C CA . THR A 1 83 ? -5.641 -6.762 4.778 1.00 87.00 83 THR A CA 1
ATOM 617 C C . THR A 1 83 ? -6.192 -6.379 6.138 1.00 87.00 83 THR A C 1
ATOM 619 O O . THR A 1 83 ? -7.030 -7.089 6.692 1.00 87.00 83 THR A O 1
ATOM 622 N N . SER A 1 84 ? -5.765 -5.248 6.699 1.00 84.00 84 SER A N 1
ATOM 623 C CA . SER A 1 84 ? -6.282 -4.755 7.978 1.00 84.00 84 SER A CA 1
ATOM 624 C C . SER A 1 84 ? -6.086 -3.251 8.119 1.00 84.00 84 SER A C 1
ATOM 626 O O . SER A 1 84 ? -5.075 -2.705 7.685 1.00 84.00 84 SER A O 1
ATOM 628 N N . ILE A 1 85 ? -7.020 -2.587 8.797 1.00 81.62 85 ILE A N 1
ATOM 629 C CA . ILE A 1 85 ? -6.902 -1.188 9.222 1.00 81.62 85 ILE A CA 1
ATOM 630 C C . ILE A 1 85 ? -7.034 -1.182 10.749 1.00 81.62 85 ILE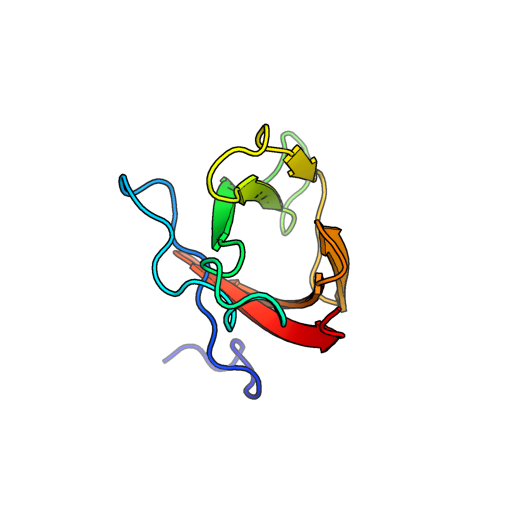 A C 1
ATOM 632 O O . ILE A 1 85 ? -8.102 -1.467 11.281 1.00 81.62 85 ILE A O 1
ATOM 636 N N . CYS A 1 86 ? -5.938 -0.897 11.452 1.00 77.44 86 CYS A N 1
ATOM 637 C CA . CYS A 1 86 ? -5.856 -0.883 12.915 1.00 77.44 86 CYS A CA 1
ATOM 638 C C . CYS A 1 86 ? -5.658 0.580 13.414 1.00 77.44 86 CYS A C 1
ATOM 640 O O . CYS A 1 86 ? -5.465 1.516 12.627 1.00 77.44 86 CYS A O 1
ATOM 642 N N . GLU A 1 87 ? -5.707 0.831 14.731 1.00 72.44 87 GLU A N 1
ATOM 643 C CA . GLU A 1 87 ? -5.754 2.199 15.300 1.00 72.44 87 GLU A CA 1
ATOM 644 C C . GLU A 1 87 ? -4.587 3.102 14.855 1.00 72.44 87 GLU A C 1
ATOM 646 O O . GLU A 1 87 ? -4.781 4.291 14.599 1.00 72.44 87 GLU A O 1
ATOM 651 N N . LYS A 1 88 ? -3.379 2.555 14.651 1.00 72.25 88 LYS A N 1
ATOM 652 C CA . LYS A 1 88 ? -2.163 3.324 14.282 1.00 72.25 88 LYS A CA 1
ATOM 653 C C . LYS A 1 88 ? -1.480 2.892 12.986 1.00 72.25 88 LYS A C 1
ATOM 655 O O . LYS A 1 88 ? -0.591 3.587 12.511 1.00 72.25 88 LYS A O 1
ATOM 660 N N . GLU A 1 89 ? -1.974 1.832 12.364 1.00 77.50 89 GLU A N 1
ATOM 661 C CA . GLU A 1 89 ? -1.377 1.238 11.168 1.00 77.50 89 GLU A CA 1
ATOM 662 C C . GLU A 1 89 ? -2.441 0.648 10.245 1.00 77.50 89 GLU A C 1
ATOM 664 O O . GLU A 1 89 ? -3.574 0.419 10.661 1.00 77.50 89 GLU A O 1
ATOM 669 N N . ALA A 1 90 ? -2.057 0.388 9.004 1.00 80.81 90 ALA A N 1
ATOM 670 C CA . ALA A 1 90 ? -2.768 -0.494 8.095 1.00 80.81 90 ALA A CA 1
ATOM 671 C C . ALA A 1 90 ? -1.775 -1.554 7.620 1.00 80.81 90 ALA A C 1
ATOM 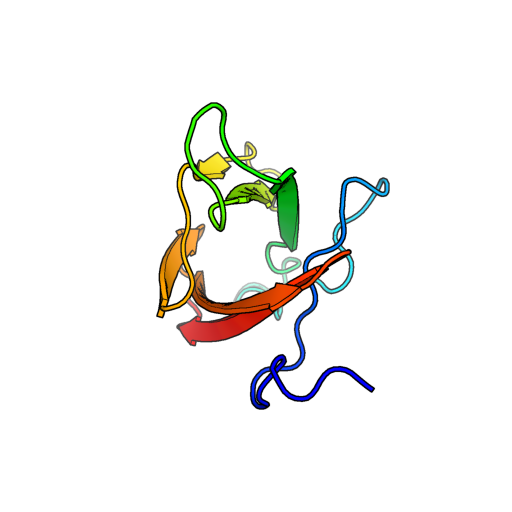673 O O . ALA A 1 90 ? -0.579 -1.281 7.505 1.00 80.81 90 ALA A O 1
ATOM 674 N N . ARG A 1 91 ? -2.270 -2.766 7.402 1.00 85.31 91 ARG A N 1
ATOM 675 C CA . ARG A 1 91 ? -1.488 -3.909 6.934 1.00 85.31 91 ARG A CA 1
ATOM 676 C C . ARG A 1 91 ? -1.897 -4.250 5.521 1.00 85.31 91 ARG A C 1
ATOM 678 O O . ARG A 1 91 ? -3.041 -3.999 5.128 1.00 85.31 91 ARG A O 1
ATOM 685 N N . PHE A 1 92 ? -0.958 -4.813 4.783 1.00 86.38 92 PHE A N 1
ATOM 686 C CA . PHE A 1 92 ? -1.187 -5.186 3.407 1.00 86.38 92 PHE A CA 1
ATOM 687 C C . PHE A 1 92 ? -0.316 -6.359 2.980 1.00 86.38 92 PHE A C 1
ATOM 689 O O . PHE A 1 92 ? 0.770 -6.586 3.520 1.00 86.38 92 PHE A O 1
ATOM 696 N N . ASP A 1 93 ? -0.779 -7.026 1.933 1.00 88.38 93 ASP A N 1
ATOM 697 C CA . ASP A 1 93 ? -0.051 -8.095 1.271 1.00 88.38 93 ASP A CA 1
ATOM 698 C C . ASP A 1 93 ? 0.472 -7.578 -0.056 1.00 88.38 93 ASP A C 1
ATOM 700 O O . ASP A 1 93 ? -0.214 -6.836 -0.761 1.00 88.38 93 ASP A O 1
ATOM 704 N N . LEU A 1 94 ? 1.679 -7.991 -0.419 1.00 89.06 94 LEU A N 1
ATOM 705 C CA . LEU A 1 94 ? 2.197 -7.756 -1.753 1.00 89.06 94 LEU A CA 1
ATOM 706 C C . LEU A 1 94 ? 1.665 -8.841 -2.692 1.00 89.06 94 LEU A C 1
ATOM 708 O O . LEU A 1 94 ? 2.056 -10.000 -2.592 1.00 89.06 94 LEU A O 1
ATOM 712 N N . VAL A 1 95 ? 0.760 -8.457 -3.586 1.00 91.12 95 VAL A N 1
ATOM 713 C CA . VAL A 1 95 ? 0.092 -9.353 -4.541 1.00 91.12 95 VAL A CA 1
ATOM 714 C C . VAL A 1 95 ? 0.941 -9.546 -5.791 1.00 91.12 95 VAL A C 1
ATOM 716 O O . VAL A 1 95 ? 1.009 -10.645 -6.341 1.00 91.12 95 VAL A O 1
ATOM 719 N N . LYS A 1 96 ? 1.589 -8.473 -6.253 1.00 90.06 96 LYS A N 1
ATOM 720 C CA . LYS A 1 96 ? 2.372 -8.471 -7.489 1.00 90.06 96 LYS A CA 1
ATOM 721 C C . LYS A 1 96 ? 3.572 -7.540 -7.388 1.00 90.06 96 LYS A C 1
ATOM 723 O O . LYS A 1 96 ? 3.476 -6.482 -6.774 1.00 90.06 96 LYS A O 1
ATOM 728 N N . GLN A 1 97 ? 4.660 -7.934 -8.042 1.00 88.50 97 GLN A N 1
ATOM 729 C CA . GLN A 1 97 ? 5.852 -7.127 -8.299 1.00 88.50 97 GLN A CA 1
ATOM 730 C C . GLN A 1 97 ? 6.075 -7.002 -9.820 1.00 88.50 97 GLN A C 1
ATOM 732 O O . GLN A 1 97 ? 5.597 -7.879 -10.556 1.00 88.50 97 GLN A O 1
ATOM 737 N N . PRO A 1 98 ? 6.730 -5.923 -10.288 1.00 83.81 98 PRO A N 1
ATOM 738 C CA . PRO A 1 98 ? 7.092 -5.736 -11.693 1.00 83.81 98 PRO A CA 1
ATOM 739 C C . PRO A 1 98 ? 8.117 -6.755 -12.207 1.00 83.81 98 PRO A C 1
ATOM 741 O O . PRO A 1 98 ? 8.970 -7.213 -11.415 1.00 83.81 98 PRO A O 1
#